Protein AF-A0A392PUH5-F1 (afdb_monomer_lite)

Secondary structure (DSSP, 8-state):
-HHHHHHHHHHHHHT-TTS-HHHHHHHHHHHHHHHHHHHHHHHH--TT-----S--------

Structure (mmCIF, N/CA/C/O backbone):
data_AF-A0A392PUH5-F1
#
_entry.id   AF-A0A392PUH5-F1
#
loop_
_atom_site.group_PDB
_atom_site.id
_atom_site.type_symbol
_atom_site.label_atom_id
_atom_site.label_alt_id
_atom_site.label_comp_id
_atom_site.label_asym_id
_atom_site.label_entity_id
_atom_site.label_seq_id
_atom_site.pdbx_PDB_ins_code
_atom_site.Cartn_x
_atom_site.Cartn_y
_atom_site.Cartn_z
_atom_site.occupancy
_atom_site.B_iso_or_equiv
_atom_site.auth_seq_id
_atom_site.auth_comp_id
_atom_site.auth_asym_id
_atom_site.auth_atom_id
_atom_site.pdbx_PDB_model_num
ATOM 1 N N . ALA A 1 1 ? -1.255 -4.827 -11.971 1.00 82.12 1 ALA A N 1
ATOM 2 C CA . ALA A 1 1 ? -0.839 -5.811 -10.942 1.00 82.12 1 ALA A CA 1
ATOM 3 C C . ALA A 1 1 ? -0.789 -5.192 -9.540 1.00 82.12 1 ALA A C 1
ATOM 5 O O . ALA A 1 1 ? -1.440 -5.725 -8.648 1.00 82.12 1 ALA A O 1
ATOM 6 N N . ALA A 1 2 ? -0.097 -4.057 -9.358 1.00 91.94 2 ALA A N 1
ATOM 7 C CA . ALA A 1 2 ? 0.031 -3.361 -8.068 1.00 91.94 2 ALA A CA 1
ATOM 8 C C . ALA A 1 2 ? -1.306 -3.064 -7.360 1.00 91.94 2 ALA A C 1
ATOM 10 O O . ALA A 1 2 ? -1.450 -3.376 -6.185 1.00 91.94 2 ALA A O 1
ATOM 11 N N . GLU A 1 3 ? -2.309 -2.536 -8.066 1.00 92.94 3 GLU A N 1
ATOM 12 C CA . GLU A 1 3 ? -3.600 -2.157 -7.460 1.00 92.94 3 GLU A CA 1
ATOM 13 C C . GLU A 1 3 ? -4.336 -3.339 -6.816 1.00 92.94 3 GLU A C 1
ATOM 15 O O . GLU A 1 3 ? -4.866 -3.224 -5.713 1.00 92.94 3 GLU A O 1
ATOM 20 N N . ARG A 1 4 ? -4.310 -4.510 -7.465 1.00 95.25 4 ARG A N 1
ATOM 21 C CA . ARG A 1 4 ? -4.915 -5.731 -6.918 1.00 95.25 4 ARG A CA 1
ATOM 22 C C . ARG A 1 4 ? -4.197 -6.192 -5.650 1.00 95.25 4 ARG A C 1
ATOM 24 O O . ARG A 1 4 ? -4.847 -6.645 -4.716 1.00 95.25 4 ARG A O 1
ATOM 31 N N . TRP A 1 5 ? -2.871 -6.067 -5.607 1.00 96.94 5 TRP A N 1
ATOM 32 C CA . TRP A 1 5 ? -2.097 -6.379 -4.407 1.00 96.94 5 TRP A CA 1
ATOM 33 C C . TRP A 1 5 ? -2.421 -5.404 -3.266 1.00 96.94 5 TRP A C 1
ATOM 35 O O . TRP A 1 5 ? -2.685 -5.846 -2.151 1.00 96.94 5 TRP A O 1
ATOM 45 N N . LEU A 1 6 ? -2.517 -4.101 -3.556 1.00 97.62 6 LEU A N 1
ATOM 46 C CA . LEU A 1 6 ? -2.892 -3.082 -2.570 1.00 97.62 6 LEU A CA 1
ATOM 47 C C . LEU A 1 6 ? -4.290 -3.306 -1.991 1.00 97.62 6 LEU A C 1
ATOM 49 O O . LEU A 1 6 ? -4.464 -3.184 -0.782 1.00 97.62 6 LEU A O 1
ATOM 53 N N . HIS A 1 7 ? -5.261 -3.705 -2.816 1.00 97.38 7 HIS A N 1
ATOM 54 C CA . HIS A 1 7 ? -6.597 -4.059 -2.334 1.00 97.38 7 HIS A CA 1
ATOM 55 C C . HIS A 1 7 ? -6.543 -5.175 -1.278 1.00 97.38 7 HIS A C 1
ATOM 57 O O . HIS A 1 7 ? -7.182 -5.078 -0.233 1.00 97.38 7 HIS A O 1
ATOM 63 N N . HIS A 1 8 ? -5.742 -6.220 -1.508 1.00 97.44 8 HIS A N 1
ATOM 64 C CA . HIS A 1 8 ? -5.573 -7.293 -0.527 1.00 97.44 8 HIS A CA 1
ATOM 65 C C . HIS A 1 8 ? -4.842 -6.833 0.739 1.00 97.44 8 HIS A C 1
ATOM 67 O O . HIS A 1 8 ? -5.216 -7.252 1.831 1.00 97.44 8 HIS A O 1
ATOM 73 N N . MET A 1 9 ? -3.838 -5.958 0.617 1.00 97.56 9 MET A N 1
ATOM 74 C CA . MET A 1 9 ? -3.154 -5.398 1.789 1.00 97.56 9 MET A CA 1
ATOM 75 C C . MET A 1 9 ? -4.091 -4.534 2.635 1.00 97.56 9 MET A C 1
ATOM 77 O O . MET A 1 9 ? -4.028 -4.603 3.859 1.00 97.56 9 MET A O 1
ATOM 81 N N . GLN A 1 10 ? -4.993 -3.777 2.005 1.00 96.88 10 GLN A N 1
ATOM 82 C CA . GLN A 1 10 ? -5.995 -2.989 2.723 1.00 96.88 10 GLN A CA 1
ATOM 83 C C . GLN A 1 10 ? -6.948 -3.905 3.489 1.00 96.88 10 GLN A C 1
ATOM 85 O O . GLN A 1 10 ? -7.109 -3.735 4.692 1.00 96.88 10 GLN A O 1
ATOM 90 N N . GLN A 1 11 ? -7.488 -4.940 2.836 1.00 97.62 11 GLN A N 1
ATOM 91 C CA . GLN A 1 11 ? -8.361 -5.899 3.516 1.00 97.62 11 GLN A CA 1
ATOM 92 C C . GLN A 1 11 ? -7.667 -6.597 4.691 1.00 97.62 11 GLN A C 1
ATOM 94 O O . GLN A 1 11 ? -8.270 -6.749 5.749 1.00 97.62 11 GLN A O 1
ATOM 99 N N . ALA A 1 12 ? -6.397 -6.985 4.541 1.00 97.06 12 ALA A N 1
ATOM 100 C CA . ALA A 1 12 ? -5.642 -7.607 5.627 1.00 97.06 12 ALA A CA 1
ATOM 101 C C . ALA A 1 12 ? -5.491 -6.664 6.833 1.00 97.06 12 ALA A C 1
ATOM 103 O O . ALA A 1 12 ? -5.746 -7.075 7.968 1.00 97.06 12 ALA A O 1
ATOM 104 N N . LEU A 1 13 ? -5.142 -5.394 6.592 1.00 96.94 13 LEU A N 1
ATOM 105 C CA . LEU A 1 13 ? -5.045 -4.378 7.642 1.00 96.94 13 LEU A CA 1
ATOM 106 C C . LEU A 1 13 ? -6.388 -4.137 8.332 1.00 96.94 13 LEU A C 1
ATOM 108 O O . LEU A 1 13 ? -6.436 -4.082 9.557 1.00 96.94 13 LEU A O 1
ATOM 112 N N . ASP A 1 14 ? -7.475 -4.046 7.569 1.00 95.00 14 ASP A N 1
ATOM 113 C CA . ASP A 1 14 ? -8.811 -3.806 8.119 1.00 95.00 14 ASP A CA 1
ATOM 114 C C . ASP A 1 14 ? -9.270 -4.957 9.025 1.00 95.00 14 ASP A C 1
ATOM 116 O O . ASP A 1 14 ? -9.936 -4.725 10.032 1.00 95.00 14 ASP A O 1
ATOM 120 N N . THR A 1 15 ? -8.868 -6.193 8.708 1.00 96.44 15 THR A N 1
ATOM 121 C CA . THR A 1 15 ? -9.181 -7.387 9.513 1.00 96.44 15 THR A CA 1
ATOM 122 C C . THR A 1 15 ? -8.228 -7.641 10.683 1.00 96.44 15 THR A C 1
ATOM 124 O O . THR A 1 15 ? -8.473 -8.566 11.455 1.00 96.44 15 THR A O 1
ATOM 127 N N . THR A 1 16 ? -7.157 -6.854 10.837 1.00 96.25 16 THR A N 1
ATOM 128 C CA . THR A 1 16 ? -6.188 -7.030 11.929 1.00 96.25 16 THR A CA 1
ATOM 129 C C . THR A 1 16 ? -6.550 -6.103 13.097 1.00 96.25 16 THR A C 1
ATOM 131 O O . THR A 1 16 ? -6.334 -4.894 12.995 1.00 96.25 16 THR A O 1
ATOM 13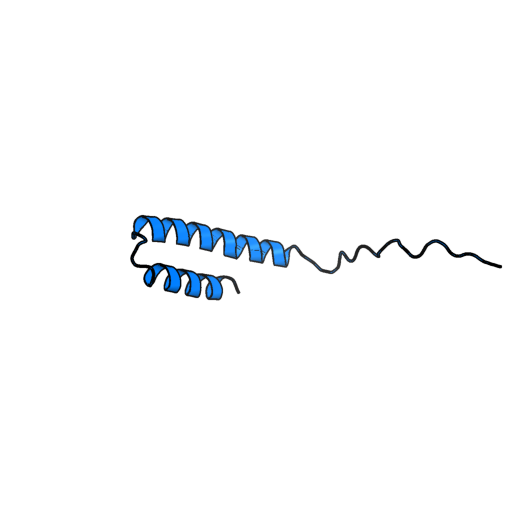4 N N . PRO A 1 17 ? -7.100 -6.631 14.208 1.00 93.19 17 PRO A N 1
ATOM 135 C CA . PRO A 1 17 ? -7.669 -5.810 15.280 1.00 93.19 17 PRO A CA 1
ATOM 136 C C . PRO A 1 17 ? -6.621 -5.045 16.101 1.00 93.19 17 PRO A C 1
ATOM 138 O O . PRO A 1 17 ? -6.947 -4.014 16.679 1.00 93.19 17 PRO A O 1
ATOM 141 N N . ASP A 1 18 ? -5.373 -5.518 16.127 1.00 96.81 18 ASP A N 1
ATOM 142 C CA . ASP A 1 18 ? -4.306 -4.962 16.973 1.00 96.81 18 ASP A CA 1
ATOM 143 C C . ASP A 1 18 ? -3.534 -3.799 16.323 1.00 96.81 18 ASP A C 1
ATOM 145 O O . ASP A 1 18 ? -2.584 -3.280 16.908 1.00 96.81 18 ASP A O 1
ATOM 149 N N . ILE A 1 19 ? -3.907 -3.395 15.104 1.00 95.94 19 ILE A N 1
ATOM 150 C CA . ILE A 1 19 ? -3.283 -2.273 14.394 1.00 95.94 19 ILE A CA 1
ATOM 151 C C . ILE A 1 19 ? -4.226 -1.074 14.479 1.00 95.94 19 ILE A C 1
ATOM 153 O O . ILE A 1 19 ? -5.373 -1.146 14.037 1.00 95.94 19 ILE A O 1
ATOM 157 N N . ASP A 1 20 ? -3.739 0.038 15.022 1.00 96.44 20 ASP A N 1
ATOM 158 C CA . ASP A 1 20 ? -4.489 1.290 15.079 1.00 96.44 20 ASP A CA 1
ATOM 159 C C . ASP A 1 20 ? -4.564 1.988 13.708 1.00 96.44 20 ASP A C 1
ATOM 161 O O . ASP A 1 20 ? -3.787 1.710 12.789 1.00 96.44 20 ASP A O 1
ATOM 165 N N . ASP A 1 21 ? -5.499 2.925 13.567 1.00 94.88 21 ASP A N 1
ATOM 166 C CA . ASP A 1 21 ? -5.785 3.566 12.282 1.00 94.88 21 ASP A CA 1
ATOM 167 C C . ASP A 1 21 ? -4.619 4.415 11.745 1.00 94.88 21 ASP A C 1
ATOM 169 O O . ASP A 1 21 ? -4.390 4.440 10.533 1.00 94.88 21 ASP A O 1
ATOM 173 N N . ASP A 1 22 ? -3.832 5.061 12.612 1.00 96.88 22 ASP A N 1
ATOM 174 C CA . ASP A 1 22 ? -2.656 5.833 12.186 1.00 96.88 22 ASP A CA 1
ATOM 175 C C . ASP A 1 22 ? -1.560 4.898 11.652 1.00 96.88 22 ASP A C 1
ATOM 177 O O . ASP A 1 22 ? -0.977 5.141 10.585 1.00 96.88 22 ASP A O 1
ATOM 181 N N . SER A 1 23 ? -1.342 3.766 12.325 1.00 97.50 23 SER A N 1
ATOM 182 C CA . SER A 1 23 ? -0.449 2.713 11.837 1.00 97.50 23 SER A CA 1
ATOM 183 C C . SER A 1 23 ? -0.922 2.129 10.502 1.00 97.50 23 SER A C 1
ATOM 185 O O .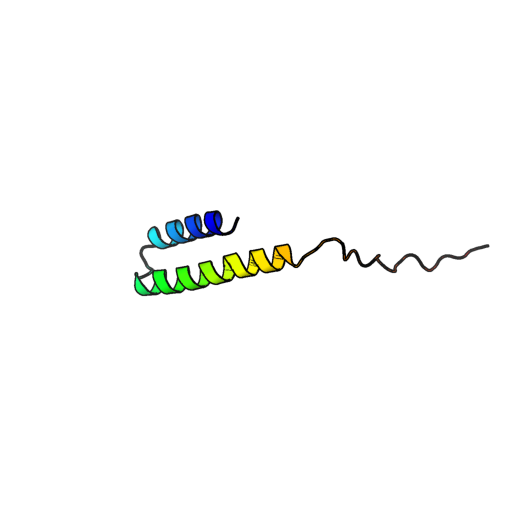 SER A 1 23 ? -0.103 1.972 9.590 1.00 97.50 23 SER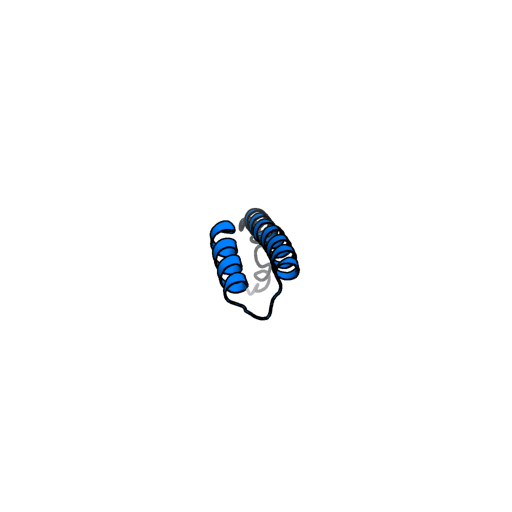 A O 1
ATOM 187 N N . LYS A 1 24 ? -2.229 1.885 10.317 1.00 97.06 24 LYS A N 1
ATOM 188 C CA . LYS A 1 24 ? -2.786 1.412 9.030 1.00 97.06 24 LYS A CA 1
ATOM 189 C C . LYS A 1 24 ? -2.502 2.389 7.893 1.00 97.06 24 LYS A C 1
ATOM 191 O O . LYS A 1 24 ? -2.086 1.962 6.815 1.00 97.06 24 LYS A O 1
ATOM 196 N N . ILE A 1 25 ? -2.662 3.693 8.128 1.00 96.81 25 ILE A N 1
ATOM 197 C CA . ILE A 1 25 ? -2.379 4.731 7.126 1.00 96.81 25 ILE A CA 1
ATOM 198 C C . ILE A 1 25 ? -0.895 4.714 6.738 1.00 96.81 25 ILE A C 1
ATOM 200 O O . ILE A 1 25 ? -0.559 4.713 5.550 1.00 96.81 25 ILE A O 1
ATOM 204 N N . LYS A 1 26 ? 0.014 4.653 7.719 1.00 97.69 26 LYS A N 1
ATOM 205 C CA . LYS A 1 26 ? 1.465 4.580 7.465 1.00 97.69 26 LYS A CA 1
ATOM 206 C C . LYS A 1 26 ? 1.846 3.325 6.679 1.00 97.69 26 LYS A C 1
ATOM 208 O O . LYS A 1 26 ? 2.594 3.422 5.704 1.00 97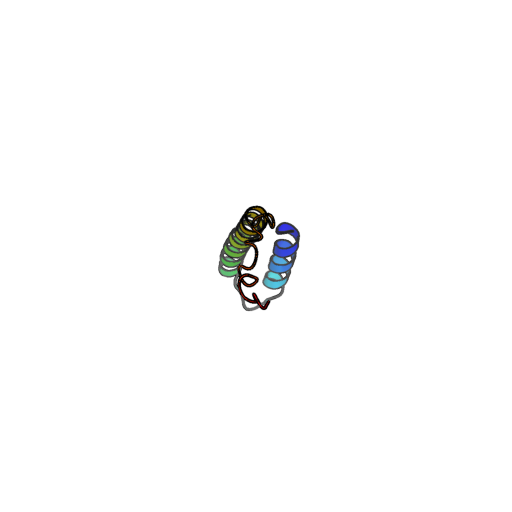.69 26 LYS A O 1
ATOM 213 N N . MET A 1 27 ? 1.296 2.170 7.053 1.00 97.62 27 MET A N 1
ATOM 214 C CA . MET A 1 27 ? 1.531 0.903 6.357 1.00 97.62 27 MET A CA 1
ATOM 215 C C . MET A 1 27 ? 1.002 0.945 4.921 1.00 97.62 27 MET A C 1
ATOM 217 O O . MET A 1 27 ? 1.719 0.560 4.001 1.00 97.62 27 MET A O 1
ATOM 221 N N . MET A 1 28 ? -0.199 1.485 4.696 1.00 97.75 28 MET A N 1
ATOM 222 C CA . MET A 1 28 ? -0.772 1.594 3.353 1.00 97.75 28 MET A CA 1
ATOM 223 C C . MET A 1 28 ? 0.033 2.535 2.448 1.00 97.75 28 MET A C 1
ATOM 225 O O . MET A 1 28 ? 0.245 2.234 1.273 1.00 97.75 28 MET A O 1
ATOM 229 N N . ASN A 1 29 ? 0.561 3.635 2.992 1.00 97.50 29 ASN A N 1
ATOM 230 C CA . ASN A 1 29 ? 1.463 4.525 2.258 1.00 97.50 29 ASN A CA 1
ATOM 231 C C . ASN A 1 29 ? 2.763 3.817 1.849 1.00 97.50 29 ASN A C 1
ATOM 233 O O . ASN A 1 29 ? 3.194 3.941 0.698 1.00 97.50 29 ASN A O 1
ATOM 237 N N . PHE A 1 30 ? 3.357 3.038 2.759 1.00 97.88 30 PHE A N 1
ATOM 238 C CA . PHE A 1 30 ? 4.536 2.225 2.462 1.00 97.88 30 PHE A CA 1
ATOM 239 C C . PHE A 1 30 ? 4.238 1.186 1.374 1.00 97.88 30 PHE A C 1
ATOM 241 O O . PHE A 1 30 ? 4.919 1.148 0.351 1.00 97.88 30 PHE A O 1
ATOM 248 N N . PHE A 1 31 ? 3.166 0.407 1.539 1.00 97.56 31 PHE A N 1
ATOM 249 C CA . PHE A 1 31 ? 2.736 -0.604 0.576 1.00 97.56 31 PHE A CA 1
ATOM 250 C C . PHE A 1 31 ? 2.487 -0.015 -0.807 1.00 97.56 31 PHE A C 1
ATOM 252 O O . PHE A 1 31 ? 2.954 -0.574 -1.800 1.00 97.56 31 PHE A O 1
ATOM 259 N N . ARG A 1 32 ? 1.815 1.138 -0.887 1.00 97.19 32 ARG A N 1
ATOM 260 C CA . ARG A 1 32 ? 1.580 1.840 -2.150 1.00 97.19 32 ARG A CA 1
ATOM 261 C C . ARG A 1 32 ? 2.891 2.174 -2.846 1.00 97.19 32 ARG A C 1
ATOM 263 O O . ARG A 1 32 ? 3.050 1.840 -4.017 1.00 97.19 32 ARG A O 1
ATOM 270 N N . HIS A 1 33 ? 3.832 2.789 -2.133 1.00 97.38 33 HIS A N 1
ATOM 271 C CA . HIS A 1 33 ? 5.135 3.130 -2.697 1.00 97.38 33 HIS A CA 1
ATOM 272 C C . HIS A 1 33 ? 5.890 1.883 -3.183 1.00 97.38 33 HIS A C 1
ATOM 274 O O . HIS A 1 33 ? 6.328 1.837 -4.332 1.00 97.38 33 HIS A O 1
ATOM 280 N N . THR A 1 34 ? 5.979 0.841 -2.351 1.00 96.94 34 THR A N 1
ATOM 281 C CA . THR A 1 34 ? 6.672 -0.410 -2.687 1.00 96.94 34 THR A CA 1
ATOM 282 C C . THR A 1 34 ? 6.041 -1.126 -3.879 1.00 96.94 34 THR A C 1
ATOM 284 O O . THR A 1 34 ? 6.765 -1.595 -4.753 1.00 96.94 34 THR A O 1
ATOM 287 N N . ALA A 1 35 ? 4.710 -1.191 -3.962 1.00 97.00 35 ALA A N 1
ATOM 288 C CA . ALA A 1 35 ? 4.020 -1.870 -5.056 1.00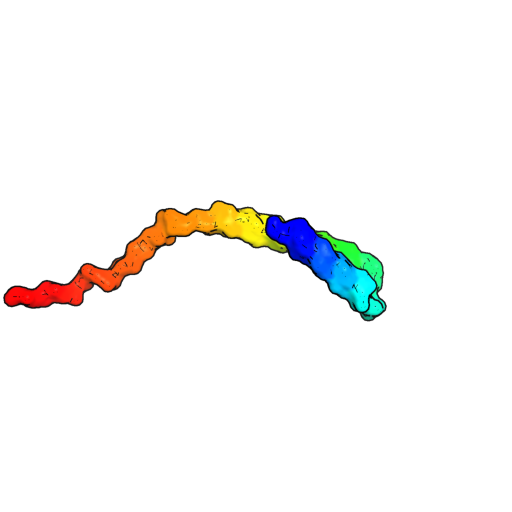 97.00 35 ALA A CA 1
ATOM 289 C C . ALA A 1 35 ? 4.361 -1.249 -6.417 1.00 97.00 35 ALA A C 1
ATOM 291 O O . ALA A 1 35 ? 4.657 -1.971 -7.369 1.00 97.00 35 ALA A O 1
ATOM 292 N N . TYR A 1 36 ? 4.370 0.084 -6.506 1.00 95.06 36 TYR A N 1
ATOM 293 C CA . TYR A 1 36 ? 4.745 0.772 -7.741 1.00 95.06 36 TYR A CA 1
ATOM 294 C C . TYR A 1 36 ? 6.248 0.720 -8.011 1.00 95.06 36 TYR A C 1
ATOM 296 O O . TYR A 1 36 ? 6.639 0.552 -9.162 1.00 95.06 36 TYR A O 1
ATOM 304 N N . PHE A 1 37 ? 7.088 0.790 -6.976 1.00 95.06 37 PHE A N 1
ATOM 305 C CA . PHE A 1 37 ? 8.533 0.614 -7.126 1.00 95.06 37 PHE A CA 1
ATOM 306 C C . PHE A 1 37 ? 8.881 -0.752 -7.740 1.00 95.06 37 PHE A C 1
ATOM 308 O O . PHE A 1 37 ? 9.704 -0.833 -8.649 1.00 95.06 37 PHE A O 1
ATOM 315 N N . LEU A 1 38 ? 8.221 -1.823 -7.287 1.00 93.50 38 LEU A N 1
ATOM 316 C CA . LEU A 1 38 ? 8.420 -3.167 -7.829 1.00 93.50 38 LEU A CA 1
ATOM 317 C C . LEU A 1 38 ? 7.945 -3.289 -9.281 1.00 93.50 38 LEU A C 1
ATOM 319 O O . LEU A 1 38 ? 8.643 -3.906 -10.077 1.00 93.50 38 LEU A O 1
ATOM 323 N N . VAL A 1 39 ? 6.804 -2.687 -9.639 1.00 91.19 39 VAL A N 1
ATOM 324 C CA . VAL A 1 39 ? 6.321 -2.668 -11.034 1.00 91.19 39 VAL A CA 1
ATOM 325 C C . VAL A 1 39 ? 7.292 -1.910 -11.937 1.00 91.19 39 VAL A C 1
ATOM 327 O O . VAL A 1 39 ? 7.669 -2.431 -12.977 1.00 91.19 39 VAL A O 1
ATOM 330 N N . ALA A 1 40 ? 7.769 -0.738 -11.513 1.00 90.25 40 ALA A N 1
ATOM 331 C CA . ALA A 1 40 ? 8.774 0.008 -12.267 1.00 90.25 40 ALA A CA 1
ATOM 332 C C . ALA A 1 40 ? 10.078 -0.797 -12.432 1.00 90.25 40 ALA A C 1
ATOM 334 O O . ALA A 1 40 ? 10.689 -0.794 -13.498 1.00 90.25 40 ALA A O 1
ATOM 335 N N . GLY A 1 41 ? 10.499 -1.524 -11.391 1.00 89.94 41 GLY A N 1
ATOM 336 C CA . GLY A 1 41 ? 11.646 -2.431 -11.456 1.00 89.94 41 GLY A CA 1
ATOM 337 C C . GLY A 1 41 ? 11.439 -3.623 -12.399 1.00 89.94 41 GLY A C 1
ATOM 338 O O . GLY A 1 41 ? 12.390 -4.050 -13.053 1.00 89.94 41 GLY A O 1
ATOM 339 N N . ASP A 1 42 ? 10.217 -4.149 -12.484 1.00 87.25 42 ASP A N 1
ATOM 340 C CA . ASP A 1 42 ? 9.834 -5.212 -13.421 1.00 87.25 42 ASP A CA 1
ATOM 341 C C . ASP A 1 42 ? 9.840 -4.706 -14.873 1.00 87.25 42 ASP A C 1
ATOM 343 O O . ASP A 1 42 ? 10.418 -5.346 -15.745 1.00 87.25 42 ASP A O 1
ATOM 347 N N . GLU A 1 43 ? 9.327 -3.497 -15.116 1.00 86.19 43 GLU A N 1
ATOM 348 C CA . GLU A 1 43 ? 9.382 -2.823 -16.423 1.00 86.19 43 GLU A CA 1
ATOM 349 C C . GLU A 1 43 ? 10.825 -2.524 -16.870 1.00 86.19 43 GLU A C 1
ATOM 351 O O . GLU A 1 43 ? 11.162 -2.639 -18.050 1.00 86.19 43 GLU A O 1
ATOM 356 N N . LEU A 1 44 ? 11.706 -2.174 -15.926 1.00 82.94 44 LEU A N 1
ATOM 357 C CA . LEU A 1 44 ? 13.142 -1.983 -16.167 1.00 82.94 44 LEU A CA 1
ATOM 358 C C . LEU A 1 44 ? 13.879 -3.301 -16.445 1.00 82.94 44 LEU A C 1
ATOM 360 O O . LEU A 1 44 ? 14.895 -3.298 -17.148 1.00 82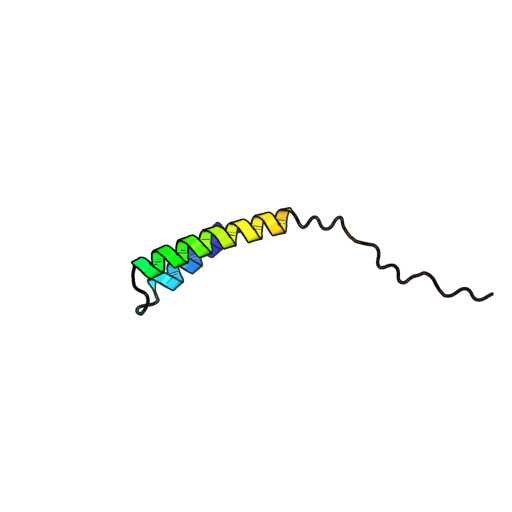.94 44 LEU A O 1
ATOM 364 N N . LYS A 1 45 ? 13.377 -4.432 -15.935 1.00 73.25 45 LYS A N 1
ATOM 365 C CA . LYS A 1 45 ? 13.888 -5.776 -16.230 1.00 73.25 45 LYS A CA 1
ATOM 366 C C . LYS A 1 45 ? 13.457 -6.214 -17.633 1.00 73.25 45 LYS A C 1
ATOM 368 O O . LYS A 1 45 ? 12.670 -7.134 -17.822 1.00 73.25 45 LYS A O 1
ATOM 373 N N . ASN A 1 46 ? 14.058 -5.607 -18.651 1.00 65.12 46 ASN A N 1
ATOM 374 C CA . ASN A 1 46 ? 14.021 -6.151 -20.003 1.00 65.12 46 ASN A CA 1
ATOM 375 C C . ASN A 1 46 ? 14.807 -7.482 -20.062 1.00 65.12 46 ASN A C 1
ATOM 377 O O . ASN A 1 46 ? 16.021 -7.478 -19.839 1.00 65.12 46 ASN A O 1
ATOM 381 N N . PRO A 1 47 ? 14.189 -8.614 -20.450 1.00 59.47 47 PRO A N 1
ATOM 382 C CA . PRO A 1 47 ? 14.884 -9.897 -20.608 1.00 59.47 47 PRO A CA 1
ATOM 383 C C . PRO A 1 47 ? 15.876 -9.929 -21.787 1.00 59.47 47 PRO A C 1
ATOM 385 O O . PRO A 1 47 ? 16.605 -10.904 -21.941 1.00 59.47 47 PRO A O 1
ATOM 388 N N . ASN A 1 48 ? 15.962 -8.863 -22.594 1.00 54.41 48 ASN A N 1
ATOM 389 C CA . ASN A 1 48 ? 16.947 -8.736 -23.677 1.00 54.41 48 ASN A CA 1
ATOM 390 C C . ASN A 1 48 ? 18.389 -8.482 -23.202 1.00 54.41 48 ASN A C 1
ATOM 392 O O . ASN A 1 48 ? 19.298 -8.429 -24.025 1.00 54.41 48 ASN A O 1
ATOM 396 N N . GLN A 1 49 ? 18.635 -8.397 -21.893 1.00 56.53 49 GLN A N 1
ATOM 397 C CA . GLN A 1 49 ? 19.971 -8.606 -21.329 1.00 56.53 49 GLN A CA 1
ATOM 398 C C . GLN A 1 49 ? 20.154 -10.067 -20.898 1.00 56.53 49 GLN A C 1
ATOM 400 O O . GLN A 1 49 ? 20.578 -10.361 -19.781 1.00 56.53 49 GLN A O 1
ATOM 405 N N . GLN A 1 50 ? 19.874 -11.008 -21.803 1.00 52.31 50 GLN A N 1
ATOM 406 C CA . GLN A 1 50 ? 20.577 -12.286 -21.774 1.00 52.31 50 GLN A CA 1
ATOM 407 C C . GLN A 1 50 ? 22.059 -11.967 -21.988 1.00 52.31 50 GLN A C 1
ATOM 409 O O . GLN A 1 50 ? 22.519 -11.850 -23.120 1.00 52.31 50 GLN A O 1
ATOM 414 N N . MET A 1 51 ? 22.822 -11.779 -20.909 1.00 56.91 51 MET A N 1
ATOM 415 C CA . MET A 1 51 ? 24.262 -11.988 -20.997 1.00 56.91 51 MET A CA 1
ATOM 416 C C . MET A 1 51 ? 24.440 -13.441 -21.442 1.00 56.91 51 MET A C 1
ATOM 418 O O . MET A 1 51 ? 24.041 -14.335 -20.690 1.00 56.91 51 MET A O 1
ATOM 422 N N . PRO A 1 52 ? 24.978 -13.715 -22.646 1.00 53.16 52 PRO A N 1
ATOM 423 C CA . PRO A 1 52 ? 25.249 -15.084 -23.036 1.00 53.16 52 PRO A CA 1
ATOM 424 C C . PRO A 1 52 ? 26.211 -15.656 -21.998 1.00 53.16 52 PRO A C 1
ATOM 426 O O . PRO A 1 52 ? 27.282 -15.096 -21.756 1.00 53.16 52 PRO A O 1
ATOM 429 N N . CYS A 1 53 ? 25.802 -16.740 -21.341 1.00 52.28 53 CYS A N 1
ATOM 430 C CA . CYS A 1 53 ? 26.642 -17.483 -20.416 1.00 52.28 53 CYS A CA 1
ATOM 431 C C . CYS A 1 53 ? 27.965 -17.801 -21.128 1.00 52.28 53 CYS A C 1
ATOM 433 O O . CYS A 1 53 ? 28.012 -18.646 -22.020 1.00 52.28 53 CYS A O 1
ATOM 435 N N . LYS A 1 54 ? 29.046 -17.104 -20.760 1.00 55.81 54 LYS A N 1
ATOM 436 C CA . LYS A 1 54 ? 30.378 -17.190 -21.382 1.00 55.81 54 LYS A CA 1
ATOM 437 C C . LYS A 1 54 ? 31.130 -18.467 -20.963 1.00 55.81 54 LYS A C 1
ATOM 439 O O . LYS A 1 54 ? 32.328 -18.441 -20.713 1.00 55.81 54 LYS A O 1
ATOM 444 N N . HIS A 1 55 ? 30.425 -19.594 -20.893 1.00 58.94 55 HIS A N 1
ATOM 445 C CA . HIS A 1 55 ? 30.969 -20.918 -20.588 1.00 58.94 55 HIS A CA 1
ATOM 446 C C . HIS A 1 55 ? 30.759 -21.865 -21.777 1.00 58.94 55 HIS A C 1
ATOM 448 O O . HIS A 1 55 ? 30.144 -22.917 -21.650 1.00 58.94 55 HIS A O 1
ATOM 454 N N . ALA A 1 56 ? 31.264 -21.477 -22.949 1.00 55.09 56 ALA A N 1
ATOM 455 C CA . ALA A 1 56 ? 31.393 -22.367 -24.107 1.00 55.09 56 ALA A CA 1
ATOM 456 C C . ALA A 1 56 ? 32.684 -22.093 -24.904 1.00 55.09 56 ALA A C 1
ATOM 458 O O . ALA A 1 56 ? 32.722 -22.264 -26.117 1.00 55.09 56 ALA A O 1
ATOM 459 N N . ALA A 1 57 ? 33.752 -21.652 -24.234 1.00 56.16 57 ALA A N 1
ATOM 460 C CA . ALA A 1 57 ? 35.082 -21.543 -24.828 1.00 56.16 57 ALA A CA 1
ATOM 461 C C . ALA A 1 57 ? 36.028 -22.488 -24.085 1.00 56.16 57 ALA A C 1
ATOM 463 O O . ALA A 1 57 ? 36.554 -22.145 -23.030 1.00 56.16 57 ALA A O 1
ATOM 464 N N . GLY A 1 58 ? 36.198 -23.699 -24.613 1.00 57.97 58 GLY A N 1
ATOM 465 C CA . GLY A 1 58 ? 37.206 -24.630 -24.115 1.00 57.97 58 GLY A CA 1
ATOM 466 C C . GLY A 1 58 ? 36.823 -26.095 -24.252 1.00 57.97 58 GLY A C 1
ATOM 467 O O . GLY A 1 58 ? 36.536 -26.745 -23.251 1.00 57.97 58 GLY A O 1
ATOM 468 N N . LYS A 1 59 ? 36.853 -26.612 -25.482 1.00 46.72 59 LYS A N 1
ATOM 469 C CA . LYS A 1 59 ? 37.369 -27.957 -25.774 1.00 46.72 59 LYS A CA 1
ATOM 470 C C . LYS A 1 59 ? 37.653 -28.067 -27.269 1.00 46.72 59 LYS A C 1
ATOM 472 O O . LYS A 1 59 ? 36.840 -28.537 -28.055 1.00 46.72 59 LYS A O 1
ATOM 477 N N . ASP A 1 60 ? 38.818 -27.536 -27.616 1.00 55.19 60 ASP A N 1
ATOM 478 C CA . ASP A 1 60 ? 39.617 -28.000 -28.741 1.00 55.19 60 ASP A CA 1
ATOM 479 C C . ASP A 1 60 ? 40.075 -29.437 -28.433 1.00 55.19 60 ASP A C 1
ATOM 481 O O . ASP A 1 60 ? 40.507 -29.707 -27.308 1.00 55.19 60 ASP A O 1
ATOM 485 N N . ASN A 1 61 ? 39.902 -30.358 -29.380 1.00 46.72 61 ASN A N 1
ATOM 486 C CA . ASN A 1 61 ? 40.683 -31.592 -29.452 1.00 46.72 61 ASN A CA 1
ATOM 487 C C . ASN A 1 61 ? 40.628 -32.122 -30.895 1.00 46.72 61 ASN A C 1
ATOM 489 O O . ASN A 1 61 ? 39.670 -32.800 -31.277 1.00 46.72 61 ASN A O 1
ATOM 493 N N . SER A 1 62 ? 41.637 -31.771 -31.695 1.00 41.38 62 SER A N 1
ATOM 494 C CA . SER A 1 62 ? 42.121 -32.580 -32.823 1.00 41.38 62 SER A CA 1
ATOM 495 C C . SER A 1 62 ? 43.488 -33.137 -32.465 1.00 41.38 62 SER A C 1
ATOM 497 O O . SER A 1 62 ? 44.281 -32.373 -31.875 1.00 41.38 62 SER A O 1
#

Radius of gyration: 21.87 Å; chains: 1; bounding box: 51×38×50 Å

Organism: NCBI:txid97028

InterPro domains:
  IPR001486 Truncated hemoglobin [PF01152] (2-36)
  IPR012292 Globin/Protoglobin [G3DSA:1.10.490.10] (1-45)
  IPR044203 Group 2 truncated hemoglobin GlbO/Two-on-two hemoglobin-3-like [PTHR47366] (1-62)

pLDDT: mean 83.45, std 18.59, range [41.38, 97.88]

Sequence (62 aa):
AAERWLHHMQQALDTTPDIDDDSKIKMMNFFRHTAYFLVAGDELKNPNQQMPCKHAAGKDNS

Foldseek 3Di:
DLVVVLVVLLVVQVPPPPADPVNSVVVSVVSSVVSVVVVVVVVVPDVVPPPPPPPPPDDDDD